Protein AF-A0A443SBH5-F1 (afdb_monomer_lite)

Structure (mmCIF, N/CA/C/O backbone):
data_AF-A0A443SBH5-F1
#
_entry.id   AF-A0A443SBH5-F1
#
loop_
_atom_site.group_PDB
_atom_site.id
_atom_site.type_symbol
_atom_site.label_atom_id
_atom_site.label_alt_id
_atom_site.label_comp_id
_atom_site.label_asym_id
_atom_site.label_entity_id
_atom_site.label_seq_id
_atom_site.pdbx_PDB_ins_code
_atom_site.Cartn_x
_atom_site.Cartn_y
_atom_site.Cartn_z
_atom_site.occupancy
_atom_site.B_iso_or_equiv
_atom_site.auth_seq_id
_atom_site.auth_comp_id
_atom_site.auth_asym_id
_atom_site.auth_atom_id
_atom_site.pdbx_PDB_model_num
ATOM 1 N N . MET A 1 1 ? -2.470 -1.735 -31.366 1.00 51.69 1 MET A N 1
ATOM 2 C CA . MET A 1 1 ? -1.585 -1.070 -30.387 1.00 51.69 1 MET A CA 1
ATOM 3 C C . MET A 1 1 ? -1.349 -2.070 -29.271 1.00 51.69 1 MET A C 1
ATOM 5 O O . MET A 1 1 ? -2.330 -2.523 -28.698 1.00 51.69 1 MET A O 1
ATOM 9 N N . LEU A 1 2 ? -0.110 -2.508 -29.048 1.00 74.00 2 LEU A N 1
ATOM 10 C CA . LEU A 1 2 ? 0.205 -3.411 -27.938 1.00 74.00 2 LEU A CA 1
ATOM 11 C C . LEU A 1 2 ? 0.306 -2.572 -26.658 1.00 74.00 2 LEU A C 1
ATOM 13 O O . LEU A 1 2 ? 1.004 -1.561 -26.648 1.00 74.00 2 LEU A O 1
ATOM 17 N N . LEU A 1 3 ? -0.420 -2.957 -25.609 1.00 82.56 3 LEU A N 1
ATOM 18 C CA . LEU A 1 3 ? -0.364 -2.318 -24.294 1.00 82.56 3 LEU A CA 1
ATOM 19 C C . LEU A 1 3 ? 0.267 -3.308 -23.317 1.00 82.56 3 LEU A C 1
ATOM 21 O O . LEU A 1 3 ? -0.343 -4.321 -22.990 1.00 82.56 3 LEU A O 1
ATOM 25 N N . VAL A 1 4 ? 1.481 -3.012 -22.856 1.00 85.81 4 VAL A N 1
ATOM 26 C CA . VAL A 1 4 ? 2.185 -3.826 -21.857 1.00 85.81 4 VAL A CA 1
ATOM 27 C C . VAL A 1 4 ? 2.069 -3.138 -20.503 1.00 85.81 4 VAL A C 1
ATOM 29 O O . VAL A 1 4 ? 2.460 -1.981 -20.344 1.00 85.81 4 VAL A O 1
ATOM 32 N N . ASN A 1 5 ? 1.517 -3.840 -19.512 1.00 86.75 5 ASN A N 1
ATOM 33 C CA . ASN A 1 5 ? 1.427 -3.314 -18.155 1.00 86.75 5 ASN A CA 1
ATOM 34 C C . ASN A 1 5 ? 2.816 -3.339 -17.503 1.00 86.75 5 ASN A C 1
ATOM 36 O O . ASN A 1 5 ? 3.430 -4.402 -17.408 1.00 86.75 5 ASN A O 1
ATOM 40 N N . ILE A 1 6 ? 3.283 -2.200 -16.988 1.00 88.00 6 ILE A N 1
ATOM 41 C CA . ILE A 1 6 ? 4.593 -2.076 -16.332 1.00 88.00 6 ILE A CA 1
ATOM 42 C C . ILE A 1 6 ? 4.799 -3.067 -15.175 1.00 88.00 6 ILE A C 1
ATOM 44 O O . ILE A 1 6 ? 5.911 -3.535 -14.961 1.00 88.00 6 ILE A O 1
ATOM 48 N N . ARG A 1 7 ? 3.724 -3.456 -14.473 1.00 83.94 7 ARG A N 1
ATOM 49 C CA . ARG A 1 7 ? 3.771 -4.444 -13.380 1.00 83.94 7 ARG A CA 1
ATOM 50 C C . ARG A 1 7 ? 4.053 -5.867 -13.860 1.00 83.94 7 ARG A C 1
ATOM 52 O O . ARG A 1 7 ? 4.497 -6.691 -13.073 1.00 83.94 7 ARG A O 1
ATOM 59 N N . SER A 1 8 ? 3.771 -6.151 -15.130 1.00 87.81 8 SER A N 1
ATOM 60 C CA . SER A 1 8 ? 4.014 -7.456 -15.754 1.00 87.81 8 SER A CA 1
ATOM 61 C C . SER A 1 8 ? 5.410 -7.571 -16.367 1.00 87.81 8 SER A C 1
ATOM 63 O O . SER A 1 8 ? 5.798 -8.660 -16.784 1.00 87.81 8 SER A O 1
ATOM 65 N N . VAL A 1 9 ? 6.167 -6.468 -16.431 1.00 90.62 9 VAL A N 1
ATOM 66 C CA . VAL A 1 9 ? 7.521 -6.460 -16.988 1.00 90.62 9 VAL A CA 1
ATOM 67 C C . VAL A 1 9 ? 8.484 -7.092 -15.988 1.00 90.62 9 VAL A C 1
ATOM 69 O O . VAL A 1 9 ? 8.621 -6.639 -14.851 1.00 90.62 9 VAL A O 1
ATOM 72 N N . ARG A 1 10 ? 9.169 -8.145 -16.431 1.00 86.94 10 ARG A N 1
ATOM 73 C CA . ARG A 1 10 ? 10.140 -8.889 -15.626 1.00 86.94 10 ARG A CA 1
ATOM 74 C C . ARG A 1 10 ? 11.530 -8.283 -15.742 1.00 86.94 10 ARG A C 1
ATOM 76 O O . ARG A 1 10 ? 12.188 -8.071 -14.723 1.00 86.94 10 ARG A O 1
ATOM 83 N N . GLU A 1 11 ? 11.953 -7.985 -16.966 1.00 88.50 11 GLU A N 1
ATOM 84 C CA . GLU A 1 11 ? 13.264 -7.407 -17.255 1.00 88.50 11 GLU A CA 1
ATOM 85 C C . GLU A 1 11 ? 13.319 -6.747 -18.637 1.00 88.50 11 GLU A C 1
ATOM 87 O O . GLU A 1 11 ? 12.481 -6.998 -19.507 1.00 88.50 11 GLU A O 1
ATOM 92 N N . VAL A 1 12 ? 14.350 -5.924 -18.838 1.00 90.69 12 VAL A N 1
ATOM 93 C CA . VAL A 1 12 ? 14.704 -5.332 -20.130 1.00 90.69 12 VAL A CA 1
ATOM 94 C C . VAL A 1 12 ? 16.095 -5.824 -20.518 1.00 90.69 12 VAL A C 1
ATOM 96 O O . VAL A 1 12 ? 17.047 -5.646 -19.760 1.00 90.69 12 VAL A O 1
ATOM 99 N N . ARG A 1 13 ? 16.222 -6.439 -21.696 1.00 88.25 13 ARG A N 1
ATOM 100 C CA . ARG A 1 13 ? 17.490 -6.953 -22.232 1.00 88.25 13 ARG A CA 1
ATOM 101 C C . ARG A 1 13 ? 17.982 -6.032 -23.344 1.00 88.25 13 ARG A C 1
ATOM 103 O O . ARG A 1 13 ? 17.224 -5.725 -24.254 1.00 88.25 13 ARG A O 1
ATOM 110 N N . THR A 1 14 ? 19.240 -5.608 -23.301 1.00 84.06 14 THR A N 1
ATOM 111 C CA . THR A 1 14 ? 19.854 -4.787 -24.359 1.00 84.06 14 THR A CA 1
ATOM 112 C C . THR A 1 14 ? 20.565 -5.654 -25.396 1.00 84.06 14 THR A C 1
ATOM 114 O O . THR A 1 14 ? 21.090 -6.718 -25.069 1.00 84.06 14 THR A O 1
ATOM 117 N N . GLY A 1 15 ? 20.603 -5.205 -26.650 1.00 69.94 15 GLY A N 1
ATOM 118 C CA . GLY A 1 15 ? 21.254 -5.917 -27.750 1.00 69.94 15 GLY A CA 1
ATOM 119 C C . GLY A 1 15 ? 20.395 -7.012 -28.394 1.00 69.94 15 GLY A C 1
ATOM 120 O O . GLY A 1 15 ? 19.190 -7.114 -28.178 1.00 69.94 15 GLY A O 1
ATOM 121 N N . LYS A 1 16 ? 21.026 -7.854 -29.220 1.00 62.50 16 LYS A N 1
ATOM 122 C CA . LYS A 1 16 ? 20.364 -8.894 -30.034 1.00 62.50 16 LYS A CA 1
ATOM 123 C C . LYS A 1 16 ? 20.216 -10.215 -29.273 1.00 62.50 16 LYS A C 1
ATOM 125 O O . LYS A 1 16 ? 20.818 -11.229 -29.631 1.00 62.50 16 LYS A O 1
ATOM 130 N N . ASN A 1 17 ? 19.443 -10.208 -28.193 1.00 57.75 17 ASN A N 1
ATOM 131 C CA . ASN A 1 17 ? 19.314 -11.391 -27.334 1.00 57.75 17 ASN A CA 1
ATOM 132 C C . ASN A 1 17 ? 18.189 -12.350 -27.747 1.00 57.75 17 ASN A C 1
ATOM 134 O O . ASN A 1 17 ? 18.181 -13.495 -27.296 1.00 57.75 17 ASN A O 1
ATOM 138 N N . THR A 1 18 ? 17.288 -11.927 -28.631 1.00 58.91 18 THR A N 1
ATOM 139 C CA . THR A 1 18 ? 16.153 -12.723 -29.120 1.00 58.91 18 THR A CA 1
ATOM 140 C C . THR A 1 18 ? 16.392 -13.268 -30.527 1.00 58.91 18 THR A C 1
ATOM 142 O O . THR A 1 18 ? 17.201 -12.743 -31.295 1.00 58.91 18 THR A O 1
ATOM 145 N N . GLU A 1 19 ? 15.710 -14.363 -30.872 1.00 55.31 19 GLU A N 1
ATOM 146 C CA . GLU A 1 19 ? 15.850 -15.031 -32.176 1.00 55.31 19 GLU A CA 1
ATOM 147 C C . GLU A 1 19 ? 15.381 -14.149 -33.345 1.00 55.31 19 GLU A C 1
ATOM 149 O O . GLU A 1 19 ? 15.969 -14.197 -34.425 1.00 55.31 19 GLU A O 1
ATOM 154 N N . VAL A 1 20 ? 14.401 -13.271 -33.107 1.00 58.50 20 VAL A N 1
ATOM 155 C CA . VAL A 1 20 ? 13.885 -12.310 -34.095 1.00 58.50 20 VAL A CA 1
ATOM 156 C C . VAL A 1 20 ? 14.936 -11.249 -34.431 1.00 58.50 20 VAL A C 1
ATOM 158 O O . VAL A 1 20 ? 15.198 -10.987 -35.603 1.00 58.50 20 VAL A O 1
ATOM 161 N N . LEU A 1 21 ? 15.635 -10.707 -33.426 1.00 55.75 21 LEU A N 1
ATOM 162 C CA . LEU A 1 21 ? 16.730 -9.745 -33.628 1.00 55.75 21 LEU A CA 1
ATOM 163 C C . LEU A 1 21 ? 18.000 -10.378 -34.228 1.00 55.75 21 LEU A C 1
ATOM 165 O O . LEU A 1 21 ? 18.911 -9.662 -34.652 1.00 55.75 21 LEU A O 1
ATOM 169 N N . LYS A 1 22 ? 18.065 -11.715 -34.276 1.00 54.59 22 LYS A N 1
ATOM 170 C CA . LYS A 1 22 ? 19.112 -12.492 -34.957 1.00 54.59 22 LYS A CA 1
ATOM 171 C C . LYS A 1 22 ? 18.740 -12.866 -36.397 1.00 54.59 22 LYS A C 1
ATOM 173 O O . LYS A 1 22 ? 19.590 -13.427 -37.094 1.00 54.59 22 LYS A O 1
ATOM 178 N N . MET A 1 23 ? 17.523 -12.558 -36.872 1.00 54.59 23 MET A N 1
ATOM 179 C CA . MET A 1 23 ? 17.152 -12.810 -38.268 1.00 54.59 23 MET A CA 1
ATOM 180 C C . MET A 1 23 ? 18.074 -12.037 -39.219 1.00 54.59 23 MET A C 1
ATOM 182 O O . MET A 1 23 ? 18.321 -10.836 -39.089 1.00 54.59 23 MET A O 1
ATOM 186 N N . LYS A 1 24 ? 18.594 -12.767 -40.207 1.00 50.44 24 LYS A N 1
ATOM 187 C CA . LYS A 1 24 ? 19.661 -12.332 -41.1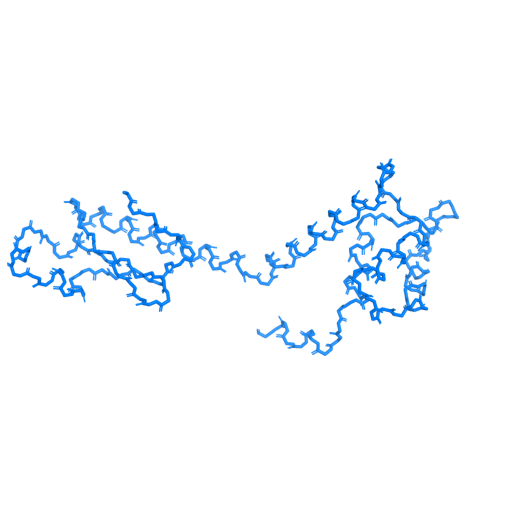18 1.00 50.44 24 LYS A CA 1
ATOM 188 C C . LYS A 1 24 ? 19.272 -11.138 -42.007 1.00 50.44 24 LYS A C 1
ATOM 190 O O . LYS A 1 24 ? 20.159 -10.453 -42.493 1.00 50.44 24 LYS A O 1
ATOM 195 N N . GLU A 1 25 ? 17.975 -10.881 -42.184 1.00 51.53 25 GLU A N 1
ATOM 196 C CA . GLU A 1 25 ? 17.424 -9.762 -42.974 1.00 51.53 25 GLU A CA 1
ATOM 197 C C . GLU A 1 25 ? 17.470 -8.412 -42.239 1.00 51.53 25 GLU A C 1
ATOM 199 O O . GLU A 1 25 ? 17.426 -7.353 -42.856 1.00 51.53 25 GLU A O 1
ATOM 204 N N . ILE A 1 26 ? 17.591 -8.455 -40.914 1.00 52.66 26 ILE A N 1
ATOM 205 C CA . ILE A 1 26 ? 17.559 -7.306 -40.003 1.00 52.66 26 ILE A CA 1
ATOM 206 C C . ILE A 1 26 ? 18.987 -7.010 -39.482 1.00 52.66 26 ILE A C 1
ATOM 208 O O . ILE A 1 26 ? 19.344 -5.882 -39.126 1.00 52.66 26 ILE A O 1
ATOM 212 N N . CYS A 1 27 ? 19.850 -8.029 -39.503 1.00 49.72 27 CYS A N 1
ATOM 213 C CA . CYS A 1 27 ? 21.234 -7.973 -39.057 1.00 49.72 27 CYS A CA 1
ATOM 214 C C . CYS A 1 27 ? 22.117 -7.197 -40.059 1.00 49.72 27 CYS A C 1
ATOM 216 O O . CYS A 1 27 ? 22.686 -7.767 -40.985 1.00 49.72 27 CYS A O 1
ATOM 218 N N . GLY A 1 28 ? 22.216 -5.878 -39.866 1.00 53.91 28 GLY A N 1
ATOM 219 C CA . GLY A 1 28 ? 23.044 -4.973 -40.677 1.00 53.91 28 GLY A CA 1
ATOM 220 C C . GLY A 1 28 ? 22.441 -3.581 -40.896 1.00 53.91 28 GLY A C 1
ATOM 221 O O . GLY A 1 28 ? 23.150 -2.682 -41.336 1.00 53.91 28 GLY A O 1
ATOM 222 N N . ALA A 1 29 ? 21.158 -3.389 -40.565 1.00 60.31 29 ALA A N 1
ATOM 223 C CA . ALA A 1 29 ? 20.445 -2.127 -40.781 1.00 60.31 29 ALA A CA 1
ATOM 224 C C . ALA A 1 29 ? 20.570 -1.116 -39.622 1.00 60.31 29 ALA A C 1
ATOM 226 O O . ALA A 1 29 ? 20.232 0.052 -39.790 1.00 60.31 29 ALA A O 1
ATOM 227 N N . TYR A 1 30 ? 21.046 -1.542 -38.450 1.00 63.78 30 TYR A N 1
ATOM 228 C CA . TYR A 1 30 ? 21.166 -0.704 -37.254 1.00 63.78 30 TYR A CA 1
ATOM 229 C C . TYR A 1 30 ? 22.297 -1.193 -36.346 1.00 63.78 30 TYR A C 1
ATOM 231 O O . TYR A 1 30 ? 22.707 -2.358 -36.389 1.00 63.78 30 TYR A O 1
ATOM 239 N N . ALA A 1 31 ? 22.802 -0.284 -35.515 1.00 66.81 31 ALA A N 1
ATOM 240 C CA . ALA A 1 31 ? 23.826 -0.588 -34.531 1.00 66.81 31 ALA A CA 1
ATOM 241 C C . ALA A 1 31 ? 23.236 -1.425 -33.380 1.00 66.81 31 ALA A C 1
ATOM 243 O O . ALA A 1 31 ? 22.098 -1.216 -32.966 1.00 66.81 31 ALA A O 1
ATOM 244 N N . GLU A 1 32 ? 23.986 -2.402 -32.860 1.00 68.38 32 GLU A N 1
ATOM 245 C CA . GLU A 1 32 ? 23.461 -3.370 -31.875 1.00 68.38 32 GLU A CA 1
ATOM 246 C C . GLU A 1 32 ? 22.978 -2.715 -30.577 1.00 68.38 32 GLU A C 1
ATOM 248 O O . GLU A 1 32 ? 22.076 -3.221 -29.917 1.00 68.38 32 GLU A O 1
ATOM 253 N N . ASN A 1 33 ? 23.547 -1.560 -30.251 1.00 78.19 33 ASN A N 1
ATOM 254 C CA . ASN A 1 33 ? 23.186 -0.716 -29.120 1.00 78.19 33 ASN A CA 1
ATOM 255 C C . ASN A 1 33 ? 21.882 0.083 -29.319 1.00 78.19 33 ASN A C 1
ATOM 257 O O . ASN A 1 33 ? 21.424 0.697 -28.362 1.00 78.19 33 ASN A O 1
ATOM 261 N N . CYS A 1 34 ? 21.266 0.061 -30.507 1.00 84.56 34 CYS A N 1
ATOM 262 C CA . CYS A 1 34 ? 19.925 0.612 -30.738 1.00 84.56 34 CYS A CA 1
ATOM 263 C C . CYS A 1 34 ? 18.800 -0.379 -30.397 1.00 84.56 34 CYS A C 1
ATOM 265 O O . CYS A 1 34 ? 17.640 0.024 -30.326 1.00 84.56 34 CYS A O 1
ATOM 267 N N . ALA A 1 35 ? 19.106 -1.669 -30.231 1.00 86.94 35 ALA A N 1
ATOM 268 C CA . ALA A 1 35 ? 18.099 -2.704 -30.015 1.00 86.94 35 ALA A CA 1
ATOM 269 C C . ALA A 1 35 ? 17.967 -3.085 -28.537 1.00 86.94 35 ALA A C 1
ATOM 271 O O . ALA A 1 35 ? 18.959 -3.191 -27.810 1.00 86.94 35 ALA A O 1
ATOM 272 N N . PHE A 1 36 ? 16.733 -3.327 -28.107 1.00 89.50 36 PHE A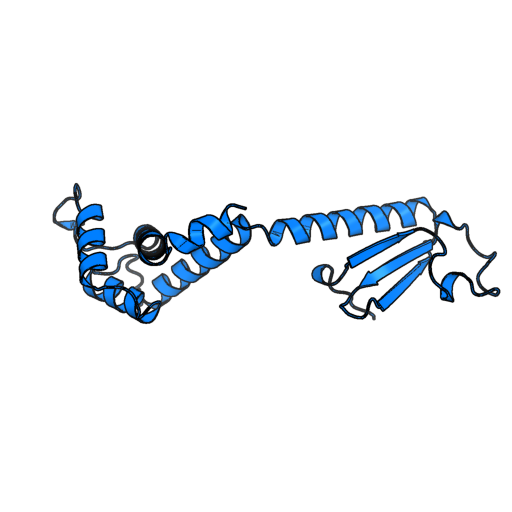 N 1
ATOM 273 C CA . PHE A 1 36 ? 16.417 -3.846 -26.782 1.00 89.50 36 PHE A CA 1
ATOM 274 C C . PHE A 1 36 ? 15.101 -4.628 -26.809 1.00 89.50 36 PHE A C 1
ATOM 276 O O . PHE A 1 36 ? 14.252 -4.419 -27.673 1.00 89.50 36 PHE A O 1
ATOM 283 N N . SER A 1 37 ? 14.927 -5.517 -25.839 1.00 90.38 37 SER A N 1
ATOM 284 C CA . SER A 1 37 ? 13.755 -6.377 -25.709 1.00 90.38 37 SER A CA 1
ATOM 285 C C . SER A 1 37 ? 13.150 -6.221 -24.321 1.00 90.38 37 SER A C 1
ATOM 287 O O . SER A 1 37 ? 13.865 -6.229 -23.316 1.00 90.38 37 SER A O 1
ATOM 289 N N . ILE A 1 38 ? 11.827 -6.120 -24.251 1.00 91.56 38 ILE A N 1
ATOM 290 C CA . ILE A 1 38 ? 11.074 -6.114 -22.996 1.00 91.56 38 ILE A CA 1
ATOM 291 C C . ILE A 1 38 ? 10.534 -7.524 -22.777 1.00 91.56 38 ILE A C 1
ATOM 293 O O . ILE A 1 38 ? 9.821 -8.045 -23.634 1.00 91.56 38 ILE A O 1
ATOM 297 N N . ILE A 1 39 ? 10.873 -8.138 -21.644 1.00 90.75 39 ILE A N 1
ATOM 298 C CA . ILE A 1 39 ? 10.357 -9.452 -21.249 1.00 90.75 39 ILE A CA 1
ATOM 299 C C . ILE A 1 39 ? 9.223 -9.251 -20.248 1.00 90.75 39 ILE A C 1
ATOM 301 O O . ILE A 1 39 ? 9.418 -8.606 -19.211 1.00 90.75 39 ILE A O 1
ATOM 305 N N . TYR A 1 40 ? 8.041 -9.784 -20.544 1.00 91.00 40 TYR A N 1
ATOM 306 C CA . TYR A 1 40 ? 6.834 -9.554 -19.751 1.00 91.00 40 TYR A CA 1
ATOM 307 C C . TYR A 1 40 ? 5.954 -10.803 -19.634 1.00 91.00 40 TYR A C 1
ATOM 309 O O . TYR A 1 40 ? 6.126 -11.781 -20.358 1.00 91.00 40 TYR A O 1
ATOM 317 N N . GLY A 1 41 ? 5.016 -10.762 -18.685 1.00 86.81 41 GLY A N 1
ATOM 318 C CA . GLY A 1 41 ? 4.072 -11.851 -18.434 1.00 86.81 41 GLY A CA 1
ATOM 319 C C . GLY A 1 41 ? 4.712 -13.068 -17.764 1.00 86.81 41 GLY A C 1
ATOM 320 O O . GLY A 1 41 ? 5.917 -13.108 -17.515 1.00 86.81 41 GLY A O 1
ATOM 321 N N . ASP A 1 42 ? 3.894 -14.060 -17.427 1.00 84.62 42 ASP A N 1
ATOM 322 C CA . ASP A 1 42 ? 4.358 -15.292 -16.772 1.00 84.62 42 ASP A CA 1
ATOM 323 C C . ASP A 1 42 ? 4.981 -16.288 -17.754 1.00 84.62 42 ASP A C 1
ATOM 325 O O . ASP A 1 42 ? 5.897 -17.018 -17.384 1.00 84.62 42 ASP A O 1
ATOM 329 N N . GLU A 1 43 ? 4.572 -16.222 -19.021 1.00 87.69 43 GLU A N 1
ATOM 330 C CA . GLU A 1 43 ? 5.085 -17.044 -20.123 1.00 87.69 43 GLU A CA 1
ATOM 331 C C . GLU A 1 43 ? 6.369 -16.475 -20.762 1.00 87.69 43 GLU A C 1
ATOM 333 O O . GLU A 1 43 ? 6.826 -16.971 -21.788 1.00 87.69 43 GLU A O 1
ATOM 338 N N . PHE A 1 44 ? 6.974 -15.440 -20.158 1.00 85.06 44 PHE A N 1
ATOM 339 C CA . PHE A 1 44 ? 8.204 -14.791 -20.638 1.00 85.06 44 PHE A CA 1
ATOM 340 C C . PHE A 1 44 ? 8.119 -14.329 -22.103 1.00 85.06 44 PHE A C 1
ATOM 342 O O . PHE A 1 44 ? 9.051 -14.510 -22.892 1.00 85.06 44 PHE A O 1
ATOM 349 N N . GLU A 1 45 ? 7.007 -13.688 -22.456 1.00 87.88 45 GLU A N 1
ATOM 350 C CA . GLU A 1 45 ? 6.818 -13.092 -23.774 1.00 87.88 45 GLU A CA 1
ATOM 351 C C . GLU A 1 45 ? 7.833 -11.968 -24.006 1.00 87.88 45 GLU A C 1
ATOM 353 O O . GLU A 1 45 ? 8.233 -11.256 -23.079 1.00 87.88 45 GLU A O 1
ATOM 358 N N . SER A 1 46 ? 8.256 -11.801 -25.260 1.00 87.69 46 SER A N 1
ATOM 359 C CA . SER A 1 46 ? 9.269 -10.818 -25.634 1.00 87.69 46 SER A CA 1
ATOM 360 C C . SER A 1 46 ? 8.729 -9.812 -26.642 1.00 87.69 46 SER A C 1
ATOM 362 O O . SER A 1 46 ? 8.182 -10.184 -27.678 1.00 87.69 46 SER A O 1
ATOM 364 N N . LEU A 1 47 ? 8.890 -8.526 -26.328 1.00 88.81 47 LEU A N 1
ATOM 365 C CA . LEU A 1 47 ? 8.649 -7.420 -27.247 1.00 88.81 47 LEU A CA 1
ATOM 366 C C . LEU A 1 47 ? 9.991 -6.823 -27.672 1.00 88.81 47 LEU A C 1
ATOM 368 O O . LEU A 1 47 ? 10.651 -6.158 -26.874 1.00 88.81 47 LEU A O 1
ATOM 372 N N . ASP A 1 48 ? 10.370 -7.058 -28.924 1.00 88.25 48 ASP A N 1
ATOM 373 C CA . ASP A 1 48 ? 11.612 -6.567 -29.519 1.00 88.25 48 ASP A CA 1
ATOM 374 C C . ASP A 1 48 ? 11.433 -5.173 -30.127 1.00 88.25 48 ASP A C 1
ATOM 376 O O . ASP A 1 48 ? 10.495 -4.926 -30.888 1.00 88.25 48 ASP A O 1
ATOM 380 N N . LEU A 1 49 ? 12.338 -4.255 -29.789 1.00 87.00 49 LEU A N 1
ATOM 381 C CA . LEU A 1 49 ? 12.281 -2.847 -30.166 1.00 87.00 49 LEU A CA 1
ATOM 382 C C . LEU A 1 49 ? 13.637 -2.382 -30.709 1.00 87.00 49 LEU A C 1
ATOM 384 O O . LEU A 1 49 ? 14.699 -2.781 -30.229 1.00 87.00 49 LEU A O 1
ATOM 388 N N . ILE A 1 50 ? 13.591 -1.509 -31.715 1.00 86.44 50 ILE A N 1
ATOM 389 C CA . ILE A 1 50 ? 14.768 -0.874 -32.316 1.00 86.44 50 ILE A CA 1
ATOM 390 C C . ILE A 1 50 ? 14.545 0.635 -32.258 1.00 86.44 50 ILE A C 1
ATOM 392 O O . ILE A 1 50 ? 13.602 1.147 -32.860 1.00 86.44 50 ILE A O 1
ATOM 396 N N . ALA A 1 51 ? 15.391 1.336 -31.508 1.00 87.19 51 ALA A N 1
ATOM 397 C CA . ALA A 1 51 ? 15.383 2.790 -31.435 1.00 87.19 51 ALA A CA 1
ATOM 398 C C . ALA A 1 51 ? 16.108 3.415 -32.635 1.00 87.19 51 ALA A C 1
ATOM 400 O O . ALA A 1 51 ? 16.917 2.765 -33.303 1.00 87.19 51 ALA A O 1
ATOM 401 N N . SER A 1 52 ? 15.864 4.703 -32.877 1.00 86.38 52 SER A N 1
ATOM 402 C CA . SER A 1 52 ? 16.520 5.434 -33.965 1.00 86.38 52 SER A CA 1
ATOM 403 C C . SER A 1 52 ? 17.999 5.676 -33.662 1.00 86.38 52 SER A C 1
ATOM 405 O O . SER A 1 52 ? 18.820 5.720 -34.579 1.00 86.38 52 SER A O 1
ATOM 407 N N . THR A 1 53 ? 18.348 5.816 -32.376 1.00 87.12 53 THR A N 1
ATOM 408 C CA . THR A 1 53 ? 19.730 5.999 -31.914 1.00 87.12 53 THR A CA 1
ATOM 409 C C . THR A 1 53 ? 20.039 5.183 -30.649 1.00 87.12 53 THR A C 1
ATOM 411 O O . THR A 1 53 ? 19.123 4.810 -29.906 1.00 87.12 53 THR A O 1
ATOM 414 N N . PRO A 1 54 ? 21.327 4.920 -30.354 1.00 86.19 54 PRO A N 1
ATOM 415 C CA . PRO A 1 54 ? 21.731 4.252 -29.117 1.00 86.19 54 PRO A CA 1
ATOM 416 C C . PRO A 1 54 ? 21.353 5.032 -27.855 1.00 86.19 54 PRO A C 1
ATOM 418 O O . PRO A 1 54 ? 21.047 4.450 -26.816 1.00 86.19 54 PRO A O 1
ATOM 421 N N . GLU A 1 55 ? 21.377 6.362 -27.923 1.00 90.88 55 GLU A N 1
ATOM 422 C CA . GLU A 1 55 ? 21.002 7.239 -26.814 1.00 90.88 55 GLU A CA 1
ATOM 423 C C . GLU A 1 55 ? 19.512 7.098 -26.496 1.00 90.88 55 GLU A C 1
ATOM 425 O O . GLU A 1 55 ? 19.142 6.998 -25.327 1.00 90.88 55 GLU A O 1
ATOM 430 N N . GLU A 1 56 ? 18.667 7.018 -27.528 1.00 92.25 56 GLU A N 1
ATOM 431 C CA . GLU A 1 56 ? 17.233 6.776 -27.375 1.00 92.25 56 GLU A CA 1
ATOM 432 C C . GLU A 1 56 ? 16.967 5.391 -26.762 1.00 92.25 56 GLU A C 1
ATOM 434 O O . GLU A 1 56 ? 16.195 5.282 -25.807 1.00 92.25 56 GLU A O 1
ATOM 439 N N . ALA A 1 57 ? 17.655 4.345 -27.236 1.00 89.81 57 ALA A N 1
ATOM 440 C CA . ALA A 1 57 ? 17.559 3.009 -26.644 1.00 89.81 57 ALA A CA 1
ATOM 441 C C . ALA A 1 57 ? 17.943 3.020 -25.154 1.00 89.81 57 ALA A C 1
ATOM 443 O O . ALA A 1 57 ? 17.214 2.489 -24.314 1.00 89.81 57 ALA A O 1
ATOM 444 N N . ASN A 1 58 ? 19.049 3.680 -24.801 1.00 90.94 58 ASN A N 1
ATOM 445 C CA . ASN A 1 58 ? 19.493 3.801 -23.412 1.00 90.94 58 ASN A CA 1
ATOM 446 C C . ASN A 1 58 ? 18.497 4.575 -22.539 1.00 90.94 58 ASN A C 1
ATOM 448 O O . ASN A 1 58 ? 18.262 4.184 -21.391 1.00 90.94 58 ASN A O 1
ATOM 452 N N . ALA A 1 59 ? 17.893 5.645 -23.064 1.00 93.94 59 ALA A N 1
ATOM 453 C CA . ALA A 1 59 ? 16.872 6.409 -22.355 1.00 93.94 59 ALA A CA 1
ATOM 454 C C . ALA A 1 59 ? 15.643 5.541 -22.038 1.00 93.94 59 ALA A C 1
ATOM 456 O O . ALA A 1 59 ? 15.186 5.525 -20.892 1.00 93.94 59 ALA A O 1
ATOM 457 N N . TRP A 1 60 ? 15.165 4.754 -23.009 1.00 94.31 60 TRP A N 1
ATOM 458 C CA . TRP A 1 60 ? 14.063 3.809 -22.805 1.00 94.31 60 TRP A CA 1
ATOM 459 C C . TRP A 1 60 ? 14.396 2.736 -21.773 1.00 94.31 60 TRP A C 1
ATOM 461 O O . TRP A 1 60 ? 13.638 2.541 -20.822 1.00 94.31 60 TRP A O 1
ATOM 471 N N . VAL A 1 61 ? 15.543 2.072 -21.915 1.00 92.56 61 VAL A N 1
ATOM 472 C CA . VAL A 1 61 ? 15.984 1.014 -20.993 1.00 92.56 61 VAL A CA 1
ATOM 473 C C . VAL A 1 61 ? 16.097 1.551 -19.566 1.00 92.56 61 VAL A C 1
ATOM 475 O O . VAL A 1 61 ? 15.620 0.921 -18.622 1.00 92.56 61 VAL A O 1
ATOM 478 N N . THR A 1 62 ? 16.684 2.736 -19.398 1.00 92.88 62 THR A N 1
ATOM 479 C CA . THR A 1 62 ? 16.833 3.382 -18.087 1.00 92.88 62 THR A CA 1
ATOM 480 C C . THR A 1 62 ? 15.476 3.746 -17.490 1.00 92.88 62 THR A C 1
ATOM 482 O O . THR A 1 62 ? 15.207 3.417 -16.334 1.00 92.88 62 THR A O 1
ATOM 485 N N . GLY A 1 63 ? 14.595 4.372 -18.276 1.00 93.81 63 GLY A N 1
ATOM 486 C CA . GLY A 1 63 ? 13.262 4.773 -17.827 1.00 93.81 63 GLY A CA 1
ATOM 487 C C . GLY A 1 63 ? 12.387 3.584 -17.426 1.00 93.81 63 GLY A C 1
ATOM 488 O O . GLY A 1 63 ? 11.770 3.602 -16.363 1.00 93.81 63 GLY A O 1
ATOM 489 N N . ILE A 1 64 ? 12.377 2.514 -18.224 1.00 92.62 64 ILE A N 1
ATOM 490 C CA . ILE A 1 64 ? 11.602 1.303 -17.921 1.00 92.62 64 ILE A CA 1
ATOM 491 C C . ILE A 1 64 ? 12.147 0.618 -16.663 1.00 92.62 64 ILE A C 1
ATOM 493 O O . ILE A 1 64 ? 11.366 0.278 -15.777 1.00 92.62 64 ILE A O 1
ATOM 497 N N . ASN A 1 65 ? 13.470 0.471 -16.525 1.00 91.31 65 ASN A N 1
ATOM 498 C CA . ASN A 1 65 ? 14.071 -0.107 -15.318 1.00 91.31 65 ASN A CA 1
ATOM 499 C C . ASN A 1 65 ? 13.766 0.715 -14.061 1.00 91.31 65 ASN A C 1
ATOM 501 O O . ASN A 1 65 ? 13.474 0.142 -13.008 1.00 91.31 65 ASN A O 1
ATOM 505 N N . TYR A 1 66 ? 13.769 2.046 -14.172 1.00 89.56 66 TYR A N 1
ATOM 506 C CA . TYR A 1 66 ? 13.344 2.923 -13.085 1.00 89.56 66 TYR A CA 1
ATOM 507 C C . TYR A 1 66 ? 11.885 2.664 -12.690 1.00 89.56 66 TYR A C 1
ATOM 509 O O . TYR A 1 66 ? 11.589 2.493 -11.508 1.00 89.56 66 TYR A O 1
ATOM 517 N N . LEU A 1 67 ? 10.977 2.560 -13.665 1.00 89.31 67 LEU A N 1
ATOM 518 C CA . LEU A 1 67 ? 9.562 2.284 -13.411 1.00 89.31 67 LEU A CA 1
ATOM 519 C C . LEU A 1 67 ? 9.321 0.886 -12.816 1.00 89.31 67 LEU A C 1
ATOM 521 O O . LEU A 1 67 ? 8.478 0.746 -11.932 1.00 89.31 67 LEU A O 1
ATOM 525 N N . ILE A 1 68 ? 10.072 -0.136 -13.242 1.00 87.62 68 ILE A N 1
ATOM 526 C CA . ILE A 1 68 ? 10.035 -1.479 -12.637 1.00 87.62 68 ILE A CA 1
ATOM 527 C C . ILE A 1 68 ? 10.470 -1.403 -11.169 1.00 87.62 68 ILE A C 1
ATOM 529 O O . ILE A 1 68 ? 9.803 -1.960 -10.295 1.00 87.62 68 ILE A O 1
ATOM 533 N N . GLY A 1 69 ? 11.572 -0.700 -10.884 1.00 82.38 69 GLY A N 1
ATOM 534 C CA . GLY A 1 69 ? 12.061 -0.483 -9.523 1.00 82.38 69 GLY A CA 1
ATOM 535 C C . GLY A 1 69 ? 11.035 0.242 -8.653 1.00 82.38 69 GLY A C 1
ATOM 536 O O . GLY A 1 69 ? 10.675 -0.250 -7.584 1.00 82.38 69 GLY A O 1
ATOM 537 N N . ALA A 1 70 ? 10.486 1.352 -9.147 1.00 78.31 70 ALA A N 1
ATOM 538 C CA . ALA A 1 70 ? 9.442 2.112 -8.467 1.00 78.31 70 ALA A CA 1
ATOM 539 C C . ALA A 1 70 ? 8.183 1.262 -8.219 1.00 78.31 70 ALA A C 1
ATOM 541 O O . ALA A 1 70 ? 7.645 1.246 -7.112 1.00 78.31 70 ALA A O 1
ATOM 542 N N . SER A 1 71 ? 7.745 0.473 -9.202 1.00 71.62 71 SER A N 1
ATOM 543 C CA . SER A 1 71 ? 6.600 -0.425 -9.035 1.00 71.62 71 SER A CA 1
ATOM 544 C C . SER A 1 71 ? 6.844 -1.486 -7.961 1.00 71.62 71 SER A C 1
ATOM 546 O O . SER A 1 71 ? 5.934 -1.784 -7.189 1.00 71.62 71 SER A O 1
ATOM 548 N N . LYS A 1 72 ? 8.054 -2.045 -7.861 1.00 66.12 72 LYS A N 1
ATOM 549 C CA . LYS A 1 72 ? 8.393 -2.991 -6.785 1.00 66.12 72 LYS A CA 1
ATOM 550 C C . LYS A 1 72 ? 8.374 -2.314 -5.412 1.00 66.12 72 LYS A C 1
ATOM 552 O O . LYS A 1 72 ? 7.910 -2.915 -4.450 1.00 66.12 72 LYS A O 1
ATOM 557 N N . THR A 1 73 ? 8.785 -1.045 -5.314 1.00 59.38 73 THR A N 1
ATOM 558 C CA . THR A 1 73 ? 8.692 -0.294 -4.047 1.00 59.38 73 THR A CA 1
ATOM 559 C C . THR A 1 73 ? 7.251 -0.006 -3.612 1.00 59.38 73 THR A C 1
ATOM 561 O O . THR A 1 73 ? 6.990 0.114 -2.419 1.00 59.38 73 THR A O 1
ATOM 564 N N . THR A 1 74 ? 6.287 0.024 -4.538 1.00 55.56 74 THR A N 1
ATOM 565 C CA . THR A 1 74 ? 4.853 0.132 -4.193 1.00 55.56 74 THR A CA 1
ATOM 566 C C . THR A 1 74 ? 4.225 -1.171 -3.680 1.00 55.56 74 THR A C 1
ATOM 568 O O . THR A 1 74 ? 3.095 -1.145 -3.207 1.00 55.56 74 THR A O 1
ATOM 571 N N . ASP A 1 75 ? 4.940 -2.301 -3.735 1.00 58.12 75 ASP A N 1
ATOM 572 C CA . ASP A 1 75 ? 4.546 -3.570 -3.091 1.00 58.12 75 ASP A CA 1
ATOM 573 C C . ASP A 1 75 ? 5.344 -3.821 -1.797 1.00 58.12 75 ASP A C 1
ATOM 575 O O . ASP A 1 75 ? 5.486 -4.939 -1.301 1.00 58.12 75 ASP A O 1
ATOM 579 N N . THR A 1 76 ? 5.906 -2.752 -1.231 1.00 61.72 76 THR A N 1
ATOM 580 C CA . THR A 1 76 ? 6.511 -2.793 0.098 1.00 61.72 76 THR A CA 1
ATOM 581 C C . THR A 1 76 ? 5.456 -3.090 1.158 1.00 61.72 76 THR A C 1
ATOM 583 O O . THR A 1 76 ? 4.275 -2.749 1.024 1.00 61.72 76 THR A O 1
ATOM 586 N N . LEU A 1 77 ? 5.898 -3.695 2.262 1.00 60.72 77 LEU A N 1
ATOM 587 C CA . LEU A 1 77 ? 5.067 -3.918 3.444 1.00 60.72 77 LEU A CA 1
ATOM 588 C C . LEU A 1 77 ? 4.361 -2.626 3.889 1.00 60.72 77 LEU A C 1
ATOM 590 O O . LEU A 1 77 ? 3.183 -2.674 4.236 1.00 60.72 77 LEU A O 1
ATOM 594 N N . GLU A 1 78 ? 5.047 -1.484 3.805 1.00 64.62 78 GLU A N 1
ATOM 595 C CA . GLU A 1 78 ? 4.489 -0.159 4.093 1.00 64.62 78 GLU A CA 1
ATOM 596 C C . GLU A 1 78 ? 3.294 0.167 3.192 1.00 64.62 78 GLU A C 1
ATOM 598 O O . GLU A 1 78 ? 2.220 0.474 3.698 1.00 64.62 78 GLU A O 1
ATOM 603 N N . SER A 1 79 ? 3.421 -0.011 1.874 1.00 63.38 79 SER A N 1
ATOM 604 C CA . SER A 1 79 ? 2.329 0.250 0.923 1.00 63.38 79 SER A CA 1
ATOM 605 C C . SER A 1 79 ? 1.108 -0.642 1.181 1.00 63.38 79 SER A C 1
ATOM 607 O O . SER A 1 79 ? -0.040 -0.187 1.134 1.00 63.38 79 SER A O 1
ATOM 609 N N . ARG A 1 80 ? 1.339 -1.915 1.532 1.00 66.31 80 ARG A N 1
ATOM 610 C CA . ARG A 1 80 ? 0.269 -2.853 1.915 1.00 66.31 80 ARG A CA 1
ATOM 611 C C . ARG A 1 80 ? -0.402 -2.456 3.230 1.00 66.31 80 ARG A C 1
ATOM 613 O O . ARG A 1 80 ? -1.622 -2.588 3.356 1.00 66.31 80 ARG A O 1
ATOM 620 N N . GLN A 1 81 ? 0.366 -1.965 4.203 1.00 71.00 81 GLN A N 1
ATOM 621 C CA . GLN A 1 81 ? -0.172 -1.431 5.454 1.00 71.00 81 GLN A CA 1
ATOM 622 C C . GLN A 1 81 ? -1.007 -0.171 5.200 1.00 71.00 81 GLN A C 1
ATOM 624 O O . GLN A 1 81 ? -2.129 -0.096 5.699 1.00 71.00 81 GLN A O 1
ATOM 629 N N . THR A 1 82 ? -0.543 0.745 4.344 1.00 76.88 82 THR A N 1
ATOM 630 C CA . THR A 1 82 ? -1.294 1.950 3.960 1.00 76.88 82 THR A CA 1
ATOM 631 C C . THR A 1 82 ? -2.619 1.604 3.279 1.00 76.88 82 THR A C 1
ATOM 633 O O . THR A 1 82 ? -3.648 2.196 3.596 1.00 76.88 82 THR A O 1
ATOM 636 N N . MET A 1 83 ? -2.636 0.608 2.384 1.00 79.62 83 MET A N 1
ATOM 637 C CA . MET A 1 83 ? -3.869 0.164 1.724 1.00 79.62 83 MET A CA 1
ATOM 638 C C . MET A 1 83 ? -4.875 -0.425 2.722 1.00 79.62 83 MET A C 1
ATOM 640 O O . MET A 1 83 ? -6.060 -0.100 2.667 1.00 79.62 83 MET A O 1
ATOM 644 N N . ARG A 1 84 ? -4.404 -1.252 3.666 1.00 83.19 84 ARG A N 1
ATOM 645 C CA . ARG A 1 84 ? -5.253 -1.813 4.728 1.00 83.19 84 ARG A CA 1
ATOM 646 C C . ARG A 1 84 ? -5.809 -0.721 5.638 1.00 83.19 84 ARG A C 1
ATOM 648 O O . ARG A 1 84 ? -6.980 -0.775 5.994 1.00 83.19 84 ARG A O 1
ATOM 655 N N . GLU A 1 85 ? -4.988 0.251 6.024 1.00 87.12 85 GLU A N 1
ATOM 656 C CA . GLU A 1 85 ? -5.438 1.390 6.827 1.00 87.12 85 GLU A CA 1
ATOM 657 C C . GLU A 1 85 ? -6.504 2.202 6.109 1.00 87.12 85 GLU A C 1
ATOM 659 O O . GLU A 1 85 ? -7.528 2.514 6.709 1.00 87.12 85 GLU A O 1
ATOM 664 N N . LYS A 1 86 ? -6.287 2.508 4.827 1.00 88.25 86 LYS A N 1
ATOM 665 C CA . LYS A 1 86 ? -7.255 3.246 4.019 1.00 88.25 86 LYS A CA 1
ATOM 666 C C . LYS A 1 86 ? -8.588 2.503 3.932 1.00 88.25 86 LYS A C 1
ATOM 668 O O . LYS A 1 86 ? -9.628 3.100 4.171 1.00 88.25 86 LYS A O 1
ATOM 673 N N . TRP A 1 87 ? -8.552 1.197 3.684 1.00 91.12 87 TRP A N 1
ATOM 674 C CA . TRP A 1 87 ? -9.763 0.380 3.659 1.00 91.12 87 TRP A CA 1
ATOM 675 C C . TRP A 1 87 ? -10.496 0.368 5.012 1.00 91.12 87 TRP A C 1
ATOM 677 O O . TRP A 1 87 ? -11.714 0.501 5.052 1.00 91.12 87 TRP A O 1
ATOM 687 N N . LEU A 1 88 ? -9.778 0.280 6.139 1.00 91.81 88 LEU A N 1
ATOM 688 C CA . LEU A 1 88 ? -10.401 0.368 7.469 1.00 91.81 88 LEU A CA 1
ATOM 689 C C . LEU A 1 88 ? -11.059 1.733 7.719 1.00 91.81 88 LEU A C 1
ATOM 691 O O . LEU A 1 88 ? -12.088 1.799 8.385 1.00 91.81 88 LEU A O 1
ATOM 695 N N . GLN A 1 89 ? -10.474 2.811 7.193 1.00 91.44 89 GLN A N 1
ATOM 696 C CA . GLN A 1 89 ? -11.065 4.147 7.257 1.00 91.44 89 GLN A CA 1
ATOM 697 C C . GLN A 1 89 ? -12.353 4.240 6.429 1.00 91.44 89 GLN A C 1
ATOM 699 O O . GLN A 1 89 ? -13.325 4.806 6.912 1.00 91.44 89 GLN A O 1
ATOM 704 N N . GLU A 1 90 ? -12.378 3.647 5.234 1.00 92.06 90 GLU A N 1
ATOM 705 C CA . GLU A 1 90 ? -13.571 3.590 4.376 1.00 92.06 90 GLU A CA 1
ATOM 706 C C . GLU A 1 90 ? -14.700 2.776 5.030 1.00 92.06 90 GLU A C 1
ATOM 708 O O . GLU A 1 90 ? -15.850 3.201 5.027 1.00 92.06 90 GLU A O 1
ATOM 713 N N . VAL A 1 91 ? -14.374 1.646 5.669 1.00 92.81 91 VAL A N 1
ATOM 714 C CA . VAL A 1 91 ? -15.353 0.842 6.422 1.00 92.81 91 VAL A CA 1
ATOM 715 C C . VAL A 1 91 ? -15.921 1.611 7.618 1.00 92.81 91 VAL A C 1
ATOM 717 O O . VAL A 1 91 ? -17.097 1.464 7.944 1.00 92.81 91 VAL A O 1
ATOM 720 N N . PHE A 1 92 ? -15.095 2.421 8.283 1.00 93.50 92 PHE A N 1
ATOM 721 C CA . PHE A 1 92 ? -15.571 3.307 9.342 1.00 93.50 92 PHE A CA 1
ATOM 722 C C . PHE A 1 92 ? -16.552 4.343 8.787 1.00 93.50 92 PHE A C 1
ATOM 724 O O . PHE A 1 92 ? -17.615 4.525 9.367 1.00 93.50 92 PHE A O 1
ATOM 731 N N . ASP A 1 93 ? -16.220 4.982 7.663 1.00 92.06 93 ASP A N 1
ATOM 732 C CA . ASP A 1 93 ? -17.088 5.980 7.024 1.00 92.06 93 ASP A CA 1
ATOM 733 C C . ASP A 1 93 ? -18.434 5.390 6.584 1.00 92.06 93 ASP A C 1
ATOM 735 O O . ASP A 1 93 ? -19.459 6.052 6.683 1.00 92.06 93 ASP A O 1
ATOM 739 N N . GLU A 1 94 ? -18.456 4.131 6.142 1.00 91.44 94 GLU A N 1
ATOM 740 C CA . GLU A 1 94 ? -19.702 3.431 5.812 1.00 91.44 94 GLU A CA 1
ATOM 741 C C . GLU A 1 94 ? -20.564 3.140 7.055 1.00 91.44 94 GLU A C 1
ATOM 743 O O . GLU A 1 94 ? -21.792 3.133 6.974 1.00 91.44 94 GLU A O 1
ATOM 748 N N . ALA A 1 95 ? -19.934 2.888 8.205 1.00 90.25 95 ALA A N 1
ATOM 749 C CA . ALA A 1 95 ? -20.637 2.649 9.464 1.00 90.25 95 ALA A CA 1
ATOM 750 C C . ALA A 1 95 ? -21.121 3.948 10.128 1.00 90.25 95 ALA A C 1
ATOM 752 O O . ALA A 1 95 ? -22.177 3.954 10.757 1.00 90.25 95 ALA A O 1
ATOM 753 N N . ASP A 1 96 ? -20.382 5.043 9.961 1.00 91.62 96 ASP A N 1
ATOM 754 C CA . ASP A 1 96 ? -20.747 6.386 10.411 1.00 91.62 96 ASP A CA 1
ATOM 755 C C . ASP A 1 96 ? -21.726 7.049 9.426 1.00 91.62 96 ASP A C 1
ATOM 757 O O . ASP A 1 96 ? -21.442 8.076 8.812 1.00 91.62 96 ASP A O 1
ATOM 761 N N . ALA A 1 97 ? -22.906 6.443 9.262 1.00 82.88 97 ALA A N 1
ATOM 762 C CA . ALA A 1 97 ? -23.923 6.894 8.307 1.00 82.88 97 ALA A CA 1
ATOM 763 C C . ALA A 1 97 ? -24.399 8.341 8.553 1.00 82.88 97 ALA A C 1
ATOM 765 O O . ALA A 1 97 ? -24.835 9.019 7.622 1.00 82.88 97 ALA A O 1
ATOM 766 N N . ASP A 1 98 ? -24.291 8.816 9.797 1.00 84.50 98 ASP A N 1
ATOM 767 C CA . ASP A 1 98 ? -24.647 10.178 10.198 1.00 84.50 98 ASP A CA 1
ATOM 768 C C . ASP A 1 98 ? -23.488 11.184 10.027 1.00 84.50 98 ASP A C 1
ATOM 770 O O . ASP A 1 98 ? -23.656 12.367 10.335 1.00 84.50 98 ASP A O 1
ATOM 774 N N . CYS A 1 99 ? -22.315 10.738 9.554 1.00 83.06 99 CYS A N 1
ATOM 775 C CA . CYS A 1 99 ? -21.099 11.538 9.376 1.00 83.06 99 CYS A CA 1
ATOM 776 C C . CYS A 1 99 ? -20.683 12.315 10.641 1.00 83.06 99 CYS A C 1
ATOM 778 O O . CYS A 1 99 ? -20.206 13.454 10.563 1.00 83.06 99 CYS A O 1
ATOM 780 N N . LYS A 1 100 ? -20.874 11.720 11.822 1.00 84.31 100 LYS A N 1
ATOM 781 C CA . LYS A 1 100 ? -20.516 12.317 13.120 1.00 84.31 100 LYS A CA 1
ATOM 782 C C . LYS A 1 100 ? -19.004 12.304 13.359 1.00 84.31 100 LYS A C 1
ATOM 784 O O . LYS A 1 100 ? -18.505 13.022 14.223 1.00 84.31 100 LYS A O 1
ATOM 789 N N . GLY A 1 101 ? -18.275 11.470 12.623 1.00 87.06 101 GLY A N 1
ATOM 790 C CA . GLY A 1 101 ? -16.858 11.165 12.798 1.00 87.06 101 GLY A CA 1
ATOM 791 C C . GLY A 1 101 ? -16.567 10.259 13.998 1.00 87.06 101 GLY A C 1
ATOM 792 O O . GLY A 1 101 ? -15.397 10.072 14.351 1.00 87.06 101 GLY A O 1
ATOM 793 N N . LEU A 1 102 ? -17.609 9.731 14.645 1.00 90.50 102 LEU A N 1
ATOM 794 C CA . LEU A 1 102 ? -17.560 9.040 15.930 1.00 90.50 102 LEU A CA 1
ATOM 795 C C . LEU A 1 102 ? -18.559 7.882 15.928 1.00 90.50 102 LEU A C 1
ATOM 797 O O . LEU A 1 102 ? -19.718 8.083 15.586 1.00 90.50 102 LEU 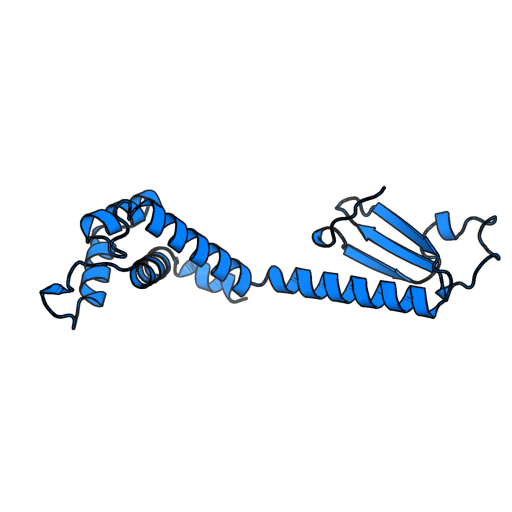A O 1
ATOM 801 N N . LEU A 1 103 ? -18.107 6.715 16.377 1.00 90.38 103 LEU A N 1
ATOM 802 C CA . LEU A 1 103 ? -18.955 5.567 16.688 1.00 90.38 103 LEU A CA 1
ATOM 803 C C . LEU A 1 103 ? -19.022 5.384 18.200 1.00 90.38 103 LEU A C 1
ATOM 805 O O . LEU A 1 103 ? -18.028 5.621 18.895 1.00 90.38 103 LEU A O 1
ATOM 809 N N . ASP A 1 104 ? -20.163 4.938 18.712 1.00 89.56 104 ASP A N 1
ATOM 810 C CA . ASP A 1 104 ? -20.245 4.492 20.099 1.00 89.56 104 ASP A CA 1
ATOM 811 C C . ASP A 1 104 ? -19.578 3.113 20.305 1.00 89.56 104 ASP A C 1
ATOM 813 O O . ASP A 1 104 ? -19.182 2.420 19.360 1.00 89.56 104 ASP A O 1
ATOM 817 N N . GLU A 1 105 ? -19.413 2.703 21.566 1.00 88.94 105 GLU A N 1
ATOM 818 C CA . GLU A 1 105 ? -18.797 1.418 21.918 1.00 88.94 105 GLU A CA 1
ATOM 819 C C . GLU A 1 105 ? -19.516 0.223 21.265 1.00 88.94 105 GLU A C 1
ATOM 821 O O . GLU A 1 105 ? -18.865 -0.710 20.785 1.00 88.94 105 GLU A O 1
ATOM 826 N N . CYS A 1 106 ? -20.850 0.230 21.241 1.00 88.88 106 CYS A N 1
ATOM 827 C CA . CYS A 1 106 ? -21.638 -0.867 20.689 1.00 88.88 106 CYS A CA 1
ATOM 828 C C . CYS A 1 106 ? -21.469 -0.952 19.168 1.00 88.88 106 CYS A C 1
ATOM 830 O O . CYS A 1 106 ? -21.240 -2.044 18.640 1.00 88.88 106 CYS A O 1
ATOM 832 N N . GLU A 1 107 ? -21.533 0.187 18.480 1.00 91.25 107 GLU A N 1
ATOM 833 C CA . GLU A 1 107 ? -21.334 0.314 17.036 1.00 91.25 107 GLU A CA 1
ATOM 834 C C . GLU A 1 107 ? -19.930 -0.134 16.626 1.00 91.25 107 GLU A C 1
ATOM 836 O O . GLU A 1 107 ? -19.770 -0.961 15.722 1.00 91.25 107 GLU A O 1
ATOM 841 N N . ALA A 1 108 ? -18.903 0.330 17.342 1.00 91.31 108 ALA A N 1
ATOM 842 C CA . ALA A 1 108 ? -17.527 -0.055 17.071 1.00 91.31 108 ALA A CA 1
ATOM 843 C C . ALA A 1 108 ? -17.308 -1.558 17.284 1.00 91.31 108 ALA A C 1
ATOM 845 O O . ALA A 1 108 ? -16.716 -2.219 16.430 1.00 91.31 108 ALA A O 1
ATOM 846 N N . ILE A 1 109 ? -17.811 -2.141 18.378 1.00 90.81 109 ILE A N 1
ATOM 847 C CA . ILE A 1 109 ? -17.700 -3.588 18.623 1.00 90.81 109 ILE A CA 1
ATOM 848 C C . ILE A 1 109 ? -18.421 -4.384 17.529 1.00 90.81 109 ILE A C 1
ATOM 850 O O . ILE A 1 109 ? -17.876 -5.381 17.042 1.00 90.81 109 ILE A O 1
ATOM 854 N N . ALA A 1 110 ? -19.620 -3.957 17.122 1.00 91.75 110 ALA A N 1
ATOM 855 C CA . ALA A 1 110 ? -20.378 -4.609 16.059 1.00 91.75 110 ALA A CA 1
ATOM 856 C C . ALA A 1 110 ? -19.614 -4.580 14.725 1.00 91.75 110 ALA A C 1
ATOM 858 O O . ALA A 1 110 ? -19.483 -5.617 14.068 1.00 91.75 110 ALA A O 1
ATOM 859 N N . LEU A 1 111 ? -19.034 -3.431 14.365 1.00 93.06 111 LEU A N 1
ATOM 860 C CA . LEU A 1 111 ? -18.221 -3.276 13.160 1.00 93.06 111 LEU A CA 1
ATOM 861 C C . LEU A 1 111 ? -16.966 -4.158 13.204 1.00 93.06 111 LEU A C 1
ATOM 863 O O . LEU A 1 111 ? -16.674 -4.878 12.249 1.00 93.06 111 LEU A O 1
ATOM 867 N N . MET A 1 112 ? -16.264 -4.189 14.338 1.00 91.19 112 MET A N 1
ATOM 868 C CA . MET A 1 112 ? -15.071 -5.023 14.537 1.00 91.19 112 MET A CA 1
ATOM 869 C C . MET A 1 112 ? -15.399 -6.514 14.399 1.00 91.19 112 MET A C 1
ATOM 871 O O . MET A 1 112 ? -14.670 -7.250 13.735 1.00 91.1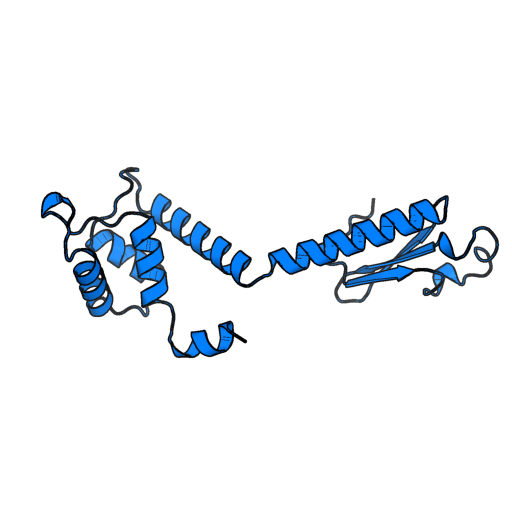9 112 MET A O 1
ATOM 875 N N . LYS A 1 113 ? -16.526 -6.967 14.966 1.00 90.75 113 LYS A N 1
ATOM 876 C CA . LYS A 1 113 ? -16.996 -8.357 14.837 1.00 90.75 113 LYS A CA 1
ATOM 877 C C . LYS A 1 113 ? -17.441 -8.698 13.419 1.00 90.75 113 LYS A C 1
ATOM 879 O O . LYS A 1 113 ? -17.205 -9.823 12.981 1.00 90.75 113 LYS A O 1
ATOM 884 N N . LYS A 1 114 ? -18.039 -7.746 12.697 1.00 91.25 114 LYS A N 1
ATOM 885 C CA . LYS A 1 114 ? -18.376 -7.898 11.274 1.00 91.25 114 LYS A CA 1
ATOM 886 C C . LYS A 1 114 ? -17.114 -8.100 10.432 1.00 91.25 114 LYS A C 1
ATOM 888 O O . LYS A 1 114 ? -17.103 -8.965 9.563 1.00 91.25 114 LYS A O 1
ATOM 893 N N . LEU A 1 115 ? -16.050 -7.344 10.713 1.00 89.81 115 LEU A N 1
ATOM 894 C CA . LEU A 1 115 ? -14.771 -7.457 10.007 1.00 89.81 115 LEU A CA 1
ATOM 895 C C . LEU A 1 115 ? -13.978 -8.712 10.387 1.00 89.81 115 LEU A C 1
ATOM 897 O O . LEU A 1 115 ? -13.329 -9.321 9.538 1.00 89.81 115 LEU A O 1
ATOM 901 N N . ASN A 1 116 ? -14.009 -9.096 11.661 1.00 87.25 116 ASN A N 1
ATOM 902 C CA . ASN A 1 116 ? -13.317 -10.269 12.170 1.00 87.25 116 ASN A CA 1
ATOM 903 C C . ASN A 1 116 ? -14.137 -10.939 13.282 1.00 87.25 116 ASN A C 1
ATOM 905 O O . ASN A 1 116 ? -14.053 -10.598 14.465 1.00 87.25 116 ASN A O 1
ATOM 909 N N . ASN A 1 117 ? -14.905 -11.964 12.905 1.00 87.12 117 ASN A N 1
ATOM 910 C CA . ASN A 1 117 ? -15.780 -12.661 13.845 1.00 87.12 117 ASN A CA 1
ATOM 911 C C . ASN A 1 117 ? -15.011 -13.488 14.899 1.00 87.12 117 ASN A C 1
ATOM 913 O O . ASN A 1 117 ? -15.600 -13.915 15.890 1.00 87.12 117 ASN A O 1
ATOM 917 N N . GLN A 1 118 ? -13.698 -13.691 14.745 1.00 85.12 118 GLN A N 1
ATOM 918 C CA . GLN A 1 118 ? -12.880 -14.393 15.742 1.00 85.12 118 GLN A CA 1
ATOM 919 C C . GLN A 1 118 ? -12.513 -13.511 16.945 1.00 85.12 118 GLN A C 1
ATOM 921 O O . GLN A 1 118 ? -12.045 -14.031 17.955 1.00 85.12 118 GLN A O 1
ATOM 926 N N . LEU A 1 119 ? -12.745 -12.194 16.873 1.00 85.69 119 LEU A N 1
ATOM 927 C CA . LEU A 1 119 ? -12.436 -11.284 17.975 1.00 85.69 119 LEU A CA 1
ATOM 928 C C . LEU A 1 119 ? -13.292 -11.579 19.217 1.00 85.69 119 LEU A C 1
ATOM 930 O O . LEU A 1 119 ? -14.513 -11.779 19.133 1.00 85.69 119 LEU A O 1
ATOM 934 N N . CYS A 1 120 ? -12.645 -11.566 20.386 1.00 85.94 120 CYS A N 1
ATOM 935 C CA . CYS A 1 120 ? -13.303 -11.698 21.680 1.00 85.94 120 CYS A CA 1
ATOM 936 C C . CYS A 1 120 ? -13.861 -10.341 22.132 1.00 85.94 120 CYS A C 1
ATOM 938 O O . CYS A 1 120 ? -13.117 -9.375 22.302 1.00 85.94 120 CYS A O 1
ATOM 940 N N . ILE A 1 121 ? -15.174 -10.273 22.372 1.00 87.50 121 ILE A N 1
ATOM 941 C CA . ILE A 1 121 ? -15.861 -9.034 22.782 1.00 87.50 121 ILE A CA 1
ATOM 942 C C . ILE A 1 121 ? -15.303 -8.498 24.107 1.00 87.50 121 ILE A C 1
ATOM 944 O O . ILE A 1 121 ? -15.161 -7.290 24.265 1.00 87.50 121 ILE A O 1
ATOM 948 N N . GLN A 1 122 ? -14.945 -9.379 25.046 1.00 87.38 122 GLN A N 1
ATOM 949 C CA . GLN A 1 122 ? -14.366 -8.964 26.328 1.00 87.38 122 GLN A CA 1
ATOM 950 C C . GLN A 1 122 ? -13.020 -8.252 26.141 1.00 87.38 122 GLN A C 1
ATOM 952 O O . GLN A 1 122 ? -12.792 -7.218 26.762 1.00 87.38 122 GLN A O 1
ATOM 957 N N . GLN A 1 123 ? -12.168 -8.753 25.240 1.00 86.00 123 GLN A N 1
ATOM 958 C CA . GLN A 1 123 ? -10.886 -8.117 24.918 1.00 86.00 123 GLN A CA 1
ATOM 959 C C . GLN A 1 123 ? -11.087 -6.760 24.235 1.00 86.00 123 GLN A C 1
ATOM 961 O O . GLN A 1 123 ? -10.379 -5.810 24.552 1.00 86.00 123 GLN A O 1
ATOM 966 N N . LEU A 1 124 ? -12.079 -6.647 23.344 1.00 87.25 124 LEU A N 1
ATOM 967 C CA . LEU A 1 124 ? -12.436 -5.378 22.700 1.00 87.25 124 LEU A CA 1
ATOM 968 C C . LEU A 1 124 ? -12.890 -4.330 23.721 1.00 87.25 124 LEU A C 1
ATOM 970 O O . LEU A 1 124 ? -12.370 -3.220 23.715 1.00 87.25 124 LEU A O 1
ATOM 974 N N . LYS A 1 125 ? -13.801 -4.693 24.632 1.00 88.06 125 LYS A N 1
ATOM 975 C CA . LYS A 1 125 ? -14.270 -3.795 25.701 1.00 88.06 125 LYS A CA 1
ATOM 976 C C . LYS A 1 125 ? -13.135 -3.359 26.622 1.00 88.06 125 LYS A C 1
ATOM 978 O O . LYS A 1 125 ? -13.021 -2.180 26.933 1.00 88.06 125 LYS A O 1
ATOM 983 N N . GLN A 1 126 ? -12.271 -4.295 27.019 1.00 87.69 126 GLN A N 1
ATOM 984 C CA . GLN A 1 126 ? -11.103 -3.983 27.840 1.00 87.69 126 GLN A CA 1
ATOM 985 C C . GLN A 1 126 ? -10.175 -2.991 27.131 1.00 87.69 126 GLN A C 1
ATOM 987 O O . GLN A 1 126 ? -9.761 -2.008 27.735 1.00 87.69 126 GLN A O 1
ATOM 992 N N . LYS A 1 127 ? -9.904 -3.204 25.840 1.00 86.75 127 LYS A N 1
ATOM 993 C CA . LYS A 1 127 ? -9.081 -2.300 25.033 1.00 86.75 127 LYS A CA 1
ATOM 994 C C . LYS A 1 127 ? -9.699 -0.912 24.896 1.00 86.75 127 LYS A C 1
ATOM 996 O O . LYS A 1 127 ? -9.004 0.077 25.080 1.00 86.75 127 LYS A O 1
ATOM 1001 N N . ILE A 1 128 ? -10.998 -0.821 24.628 1.00 87.56 128 ILE A N 1
ATOM 1002 C CA . ILE A 1 128 ? -11.703 0.468 24.568 1.00 87.56 128 ILE A CA 1
ATOM 1003 C C . ILE A 1 128 ? -11.590 1.197 25.916 1.00 87.56 128 ILE A C 1
ATOM 1005 O O . ILE A 1 128 ? -11.247 2.375 25.947 1.00 87.56 128 ILE A O 1
ATOM 1009 N N . MET A 1 129 ? -11.751 0.478 27.030 1.00 86.00 129 MET A N 1
ATOM 1010 C CA . MET A 1 129 ? -11.586 1.030 28.376 1.00 86.00 129 MET A CA 1
ATOM 1011 C C . MET A 1 129 ? -10.148 1.503 28.664 1.00 86.00 129 MET A C 1
ATOM 1013 O O . MET A 1 129 ? -9.971 2.533 29.310 1.00 86.00 129 MET A O 1
ATOM 1017 N N . GLU A 1 130 ? -9.125 0.786 28.181 1.00 86.25 130 GLU A N 1
ATOM 1018 C CA . GLU A 1 130 ? -7.717 1.220 28.248 1.00 86.25 130 GLU A CA 1
ATOM 1019 C C . GLU A 1 130 ? -7.511 2.550 27.505 1.00 86.25 130 GLU A C 1
ATOM 1021 O O . GLU A 1 130 ? -6.850 3.446 28.023 1.00 86.25 130 GLU A O 1
ATOM 1026 N N . PHE A 1 131 ? -8.115 2.707 26.324 1.00 79.81 131 PHE A N 1
ATOM 1027 C CA . PHE A 1 131 ? -8.029 3.936 25.526 1.00 79.81 131 PHE A CA 1
ATOM 1028 C C . PHE A 1 131 ? -8.840 5.110 26.091 1.00 79.81 131 PHE A C 1
ATOM 1030 O O . PHE A 1 131 ? -8.505 6.268 25.839 1.00 79.81 131 PHE A O 1
ATOM 1037 N N . ASP A 1 132 ? -9.898 4.828 26.844 1.00 83.38 132 ASP A N 1
ATOM 1038 C CA . ASP A 1 132 ? -10.691 5.838 27.546 1.00 83.38 132 ASP A CA 1
ATOM 1039 C C . ASP A 1 132 ? -10.078 6.250 28.895 1.00 83.38 132 ASP A C 1
ATOM 1041 O O . ASP A 1 132 ? -10.539 7.209 29.526 1.00 83.38 132 ASP A O 1
ATOM 1045 N N . HIS A 1 133 ? -9.019 5.567 29.346 1.00 76.50 133 HIS A N 1
ATOM 1046 C CA . HIS A 1 133 ? -8.310 5.917 30.570 1.00 76.50 133 HIS A CA 1
ATOM 1047 C C . HIS A 1 133 ? -7.608 7.276 30.411 1.00 76.50 133 HIS A C 1
ATOM 1049 O O . HIS A 1 133 ? -6.564 7.388 29.774 1.00 76.50 133 HIS A O 1
ATOM 1055 N N . GLY A 1 134 ? -8.198 8.320 30.999 1.00 70.31 134 GLY A N 1
ATOM 1056 C CA . GLY A 1 134 ? -7.694 9.697 30.935 1.00 70.31 134 GLY A CA 1
ATOM 1057 C C . GLY A 1 134 ? -8.516 10.648 30.062 1.00 70.31 134 GLY A C 1
ATOM 1058 O O . GLY A 1 134 ? -8.150 11.815 29.966 1.00 70.31 134 GLY A O 1
ATOM 1059 N N . LYS A 1 135 ? -9.625 10.189 29.462 1.00 78.88 135 LYS A N 1
ATOM 1060 C CA . LYS A 1 135 ? -10.613 11.073 28.825 1.00 78.88 135 LYS A CA 1
ATOM 1061 C C . LYS A 1 135 ? -11.648 11.584 29.830 1.00 78.88 135 LYS A C 1
ATOM 1063 O O . LYS A 1 135 ? -12.036 10.855 30.755 1.00 78.88 135 LYS A O 1
ATOM 1068 N N . ASP A 1 136 ? -12.125 12.803 29.584 1.00 77.12 136 ASP A N 1
ATOM 1069 C CA . ASP A 1 136 ? -13.280 13.395 30.262 1.00 77.12 136 ASP A CA 1
ATOM 1070 C C . ASP A 1 136 ? -14.537 12.539 30.045 1.00 77.12 136 ASP A C 1
ATOM 1072 O O . ASP A 1 136 ? -14.655 11.840 29.036 1.00 77.12 136 ASP A O 1
ATOM 1076 N N . GLU A 1 137 ? -15.482 12.579 30.989 1.00 71.62 137 GLU A N 1
ATOM 1077 C CA . GLU A 1 137 ? -16.688 11.733 30.961 1.00 71.62 137 GLU A CA 1
ATOM 1078 C C . GLU A 1 137 ? -17.505 11.879 29.668 1.00 71.62 137 GLU A C 1
ATOM 1080 O O . GLU A 1 137 ? -18.083 10.899 29.205 1.00 71.62 137 GLU A O 1
ATOM 1085 N N . GLU A 1 138 ? -17.495 13.059 29.042 1.00 72.94 138 GLU A N 1
ATOM 1086 C CA . GLU A 1 138 ? -18.205 13.329 27.784 1.00 72.94 138 GLU A CA 1
ATOM 1087 C C . GLU A 1 138 ? -17.574 12.653 26.556 1.00 72.94 138 GLU A C 1
ATOM 1089 O O . GLU A 1 138 ? -18.260 12.442 25.554 1.00 72.94 138 GLU A O 1
ATOM 1094 N N . GLU A 1 139 ? -16.285 12.308 26.613 1.00 71.19 139 GLU A N 1
ATOM 1095 C CA . GLU A 1 139 ? -15.520 11.734 25.496 1.00 71.19 139 GLU A CA 1
ATOM 1096 C C . GLU A 1 139 ? -15.298 10.217 25.630 1.00 71.19 139 GLU A C 1
ATOM 1098 O O . GLU A 1 139 ? -14.747 9.574 24.727 1.00 71.19 139 GLU A O 1
ATOM 1103 N N . ARG A 1 140 ? -15.742 9.625 26.745 1.00 76.88 140 ARG A N 1
ATOM 1104 C CA . ARG A 1 140 ? -15.703 8.176 26.975 1.00 76.88 140 ARG A CA 1
ATOM 1105 C C . ARG A 1 140 ? -16.714 7.447 26.098 1.00 76.88 140 ARG A C 1
ATOM 1107 O O . ARG A 1 140 ? -17.805 7.945 25.835 1.00 76.88 140 ARG A O 1
ATOM 1114 N N . GLY A 1 141 ? -16.345 6.258 25.633 1.00 77.44 141 GLY A N 1
ATOM 1115 C CA . GLY A 1 141 ? -17.179 5.428 24.765 1.00 77.44 141 GLY A CA 1
ATOM 1116 C C . GLY A 1 141 ? -17.321 5.948 23.332 1.00 77.44 141 GLY A C 1
ATOM 1117 O O . GLY A 1 141 ? -17.974 5.289 22.528 1.00 77.44 141 GLY A O 1
ATOM 1118 N N . LYS A 1 142 ? -16.704 7.090 22.992 1.00 86.06 142 LYS A N 1
ATOM 1119 C CA . LYS A 1 142 ? -16.667 7.639 21.632 1.00 86.06 142 LYS A CA 1
ATOM 1120 C C . LYS A 1 142 ? -15.386 7.221 20.918 1.00 86.06 142 LYS A C 1
ATOM 1122 O O . LYS A 1 142 ? -14.267 7.552 21.327 1.00 86.06 142 LYS A O 1
ATOM 1127 N N . ILE A 1 143 ? -15.554 6.519 19.805 1.00 90.00 143 ILE A N 1
ATOM 1128 C CA . ILE A 1 143 ? -14.471 5.953 19.011 1.00 90.00 143 ILE A CA 1
ATOM 1129 C C . ILE A 1 143 ? -14.402 6.685 17.679 1.00 90.00 143 ILE A C 1
ATOM 1131 O O . ILE A 1 143 ? -15.244 6.519 16.803 1.00 90.00 143 ILE A O 1
ATOM 1135 N N . ASN A 1 144 ? -13.363 7.502 17.520 1.00 90.56 144 ASN A N 1
ATOM 1136 C CA . ASN A 1 144 ? -13.076 8.146 16.245 1.00 90.56 144 ASN A CA 1
ATOM 1137 C C . ASN A 1 144 ? -12.372 7.186 15.273 1.00 90.56 144 ASN A C 1
ATOM 1139 O O . ASN A 1 144 ? -11.797 6.165 15.661 1.00 90.56 144 ASN A O 1
ATOM 1143 N N . LYS A 1 145 ? -12.347 7.571 13.997 1.00 90.81 145 LYS A N 1
ATOM 1144 C CA . LYS A 1 145 ? -11.727 6.809 12.905 1.00 90.81 145 LYS A CA 1
ATOM 1145 C C . LYS A 1 145 ? -10.289 6.354 13.192 1.00 90.81 145 LYS A C 1
ATOM 1147 O O . LYS A 1 145 ? -9.934 5.209 12.922 1.00 90.81 145 LYS A O 1
ATOM 1152 N N . LYS A 1 146 ? -9.446 7.232 13.752 1.00 88.25 146 LYS A N 1
ATOM 1153 C CA . LYS A 1 146 ? -8.043 6.893 14.063 1.00 88.25 14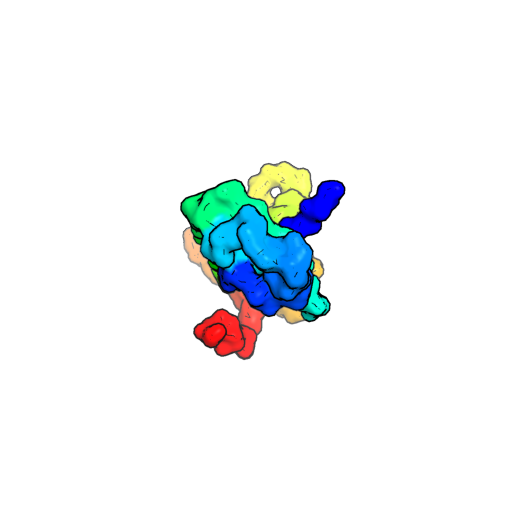6 LYS A CA 1
ATOM 1154 C C . LYS A 1 146 ? -7.965 5.817 15.143 1.00 88.25 146 LYS A C 1
ATOM 1156 O O . LYS A 1 146 ? -7.191 4.869 15.013 1.00 88.25 146 LYS A O 1
ATOM 1161 N N . LEU A 1 147 ? -8.787 5.955 16.180 1.00 88.44 147 LEU A N 1
ATOM 1162 C CA . LEU A 1 147 ? -8.860 5.002 17.276 1.00 88.44 147 LEU A CA 1
ATOM 1163 C C . LEU A 1 147 ? -9.370 3.638 16.796 1.00 88.44 147 LEU A C 1
ATOM 1165 O O . LEU A 1 147 ? -8.773 2.622 17.138 1.00 88.44 147 LEU A O 1
ATOM 1169 N N . PHE A 1 148 ? -10.396 3.609 15.943 1.00 91.62 148 PHE A N 1
ATOM 1170 C CA . PHE A 1 148 ? -10.907 2.376 15.338 1.00 91.62 148 PHE A CA 1
ATOM 1171 C C . PHE A 1 148 ? -9.818 1.596 14.584 1.00 91.62 148 PHE A C 1
ATOM 1173 O O . PHE A 1 148 ? -9.634 0.401 14.818 1.00 91.62 148 PHE A O 1
ATOM 1180 N N . VAL A 1 149 ? -9.041 2.273 13.730 1.00 90.25 149 VAL A N 1
ATOM 1181 C CA . VAL A 1 149 ? -7.931 1.639 12.997 1.00 90.25 149 VAL A CA 1
ATOM 1182 C C . VAL A 1 149 ? -6.884 1.067 13.961 1.00 90.25 149 VAL A C 1
ATOM 1184 O O . VAL A 1 149 ? -6.399 -0.044 13.739 1.00 90.25 149 VAL A O 1
ATOM 1187 N N . SER A 1 150 ? -6.548 1.788 15.038 1.00 88.19 150 SER A N 1
ATOM 1188 C CA . SER A 1 150 ? -5.594 1.314 16.054 1.00 88.19 150 SER A CA 1
ATOM 1189 C C . SER A 1 150 ? -6.116 0.087 16.800 1.00 88.19 150 SER A C 1
ATOM 1191 O O . SER A 1 150 ? -5.422 -0.927 16.880 1.00 88.19 150 SER A O 1
ATOM 1193 N N . LEU A 1 151 ? -7.367 0.142 17.269 1.00 88.19 151 LEU A N 1
ATOM 1194 C CA . LEU A 1 151 ? -8.035 -0.973 17.935 1.00 88.19 151 LEU A CA 1
ATOM 1195 C C . LEU A 1 151 ? -8.046 -2.213 17.038 1.00 88.19 151 LEU A C 1
ATOM 1197 O O . LEU A 1 151 ? -7.726 -3.309 17.500 1.00 88.19 151 LEU A O 1
ATOM 1201 N N . PHE A 1 152 ? -8.391 -2.064 15.753 1.00 88.56 152 PHE A N 1
ATOM 1202 C CA . PHE A 1 152 ? -8.464 -3.201 14.832 1.00 88.56 152 PHE A CA 1
ATOM 1203 C C . PHE A 1 152 ? -7.089 -3.818 14.601 1.00 88.56 152 PHE A C 1
ATOM 1205 O O . PHE A 1 152 ? -6.964 -5.043 14.596 1.00 88.56 152 PHE A O 1
ATOM 1212 N N . LYS A 1 153 ? -6.051 -2.986 14.456 1.00 86.25 153 LYS A N 1
ATOM 1213 C CA . LYS A 1 153 ? -4.671 -3.458 14.338 1.00 86.25 153 LYS A CA 1
ATOM 1214 C C . LYS A 1 153 ? -4.267 -4.262 15.563 1.00 86.25 153 LYS A C 1
ATOM 1216 O O . LYS A 1 153 ? -3.970 -5.433 15.395 1.00 86.25 153 LYS A O 1
ATOM 1221 N N . GLU A 1 154 ? -4.330 -3.688 16.762 1.00 82.44 154 GLU A N 1
ATOM 1222 C CA . GLU A 1 154 ? -3.876 -4.354 17.992 1.00 82.44 154 GLU A CA 1
ATOM 1223 C C . GLU A 1 154 ? -4.619 -5.661 18.281 1.00 82.44 154 GLU A C 1
ATOM 1225 O O . GLU A 1 154 ? -4.018 -6.633 18.734 1.00 82.44 154 GLU A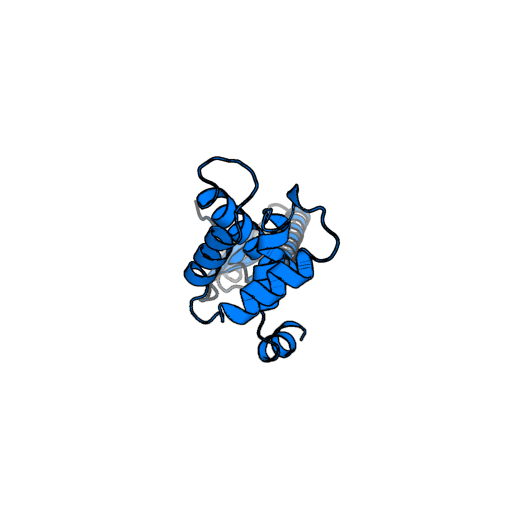 O 1
ATOM 1230 N N . THR A 1 155 ? -5.924 -5.698 18.010 1.00 81.88 155 THR A N 1
ATOM 1231 C CA . THR A 1 155 ? -6.758 -6.870 18.314 1.00 81.88 155 THR A CA 1
ATOM 1232 C C . THR A 1 155 ? -6.711 -7.944 17.230 1.00 81.88 155 THR A C 1
ATOM 1234 O O . THR A 1 155 ? -6.886 -9.122 17.536 1.00 81.88 155 THR A O 1
ATOM 1237 N N . SER A 1 156 ? -6.455 -7.571 15.971 1.00 76.94 156 SER A N 1
ATOM 1238 C CA . SER A 1 156 ? -6.405 -8.516 14.846 1.00 76.94 156 SER A CA 1
ATOM 1239 C C . SER A 1 156 ? -4.986 -8.937 14.458 1.00 76.94 156 SER A C 1
ATOM 1241 O O . SER A 1 156 ? -4.827 -9.928 13.739 1.00 76.94 156 SER A O 1
ATOM 1243 N N . THR A 1 157 ? -3.937 -8.240 14.910 1.00 69.94 157 THR A N 1
ATOM 1244 C CA . THR A 1 157 ? -2.559 -8.716 14.740 1.00 69.94 157 THR A CA 1
ATOM 1245 C C . THR A 1 157 ? -2.304 -9.886 15.671 1.00 69.94 157 THR A C 1
ATOM 1247 O O . THR A 1 157 ? -2.101 -9.714 16.870 1.00 69.94 157 THR A O 1
ATOM 1250 N N . ARG A 1 158 ? -2.280 -11.100 15.113 1.00 65.62 158 ARG A N 1
ATOM 1251 C CA . ARG A 1 158 ? -1.837 -12.268 15.873 1.00 65.62 158 ARG A CA 1
ATOM 1252 C C . ARG A 1 158 ? -0.325 -12.178 16.121 1.00 65.62 158 ARG A C 1
ATOM 1254 O O . ARG A 1 158 ? 0.414 -12.050 15.138 1.00 65.62 158 ARG A O 1
ATOM 1261 N N . PRO A 1 159 ? 0.145 -12.333 17.370 1.00 60.88 159 PRO A N 1
ATOM 1262 C CA . PRO A 1 159 ? 1.571 -12.313 17.703 1.00 60.88 159 PRO A CA 1
ATOM 1263 C C . PRO A 1 159 ? 2.409 -13.280 16.850 1.00 60.88 159 PRO A C 1
ATOM 1265 O O . PRO A 1 159 ? 3.499 -12.931 16.407 1.00 60.88 159 PRO A O 1
ATOM 1268 N N . ASP A 1 160 ? 1.857 -14.451 16.518 1.00 60.03 160 ASP A N 1
ATOM 1269 C CA . ASP A 1 160 ? 2.551 -15.484 15.733 1.00 60.03 160 ASP A CA 1
ATOM 1270 C C . ASP A 1 160 ? 2.854 -15.065 14.284 1.00 60.03 160 ASP A C 1
ATOM 1272 O O . ASP A 1 160 ? 3.768 -15.595 13.659 1.00 60.03 160 ASP A O 1
ATOM 1276 N N . ILE A 1 161 ? 2.080 -14.126 13.724 1.00 62.41 161 ILE A N 1
ATOM 1277 C CA . ILE A 1 161 ? 2.249 -13.653 12.339 1.00 62.41 161 ILE A CA 1
ATOM 1278 C C . ILE A 1 161 ? 3.240 -12.485 12.279 1.00 62.41 161 ILE A C 1
ATOM 1280 O O . ILE A 1 161 ? 3.902 -12.300 11.258 1.00 62.41 161 ILE A O 1
ATOM 1284 N N . TYR A 1 162 ? 3.397 -11.727 13.369 1.00 58.03 162 TYR A N 1
ATOM 1285 C CA . TYR A 1 162 ? 4.343 -10.611 13.432 1.00 58.03 162 TYR A CA 1
ATOM 1286 C C . TYR A 1 162 ? 5.773 -11.059 13.092 1.00 58.03 162 TYR A C 1
ATOM 1288 O O . TYR A 1 162 ? 6.449 -10.417 12.294 1.00 58.03 162 TYR A O 1
ATOM 1296 N N . PHE A 1 163 ? 6.192 -12.228 13.589 1.00 61.06 163 PHE A N 1
ATOM 1297 C CA . PHE A 1 163 ? 7.508 -12.806 13.289 1.00 61.06 163 PHE A CA 1
ATOM 1298 C C . PHE A 1 163 ? 7.721 -13.172 11.814 1.00 61.06 163 PHE A C 1
ATOM 1300 O O . PHE A 1 163 ? 8.862 -13.234 11.363 1.00 61.06 163 PHE A O 1
ATOM 1307 N N . ILE A 1 164 ? 6.647 -13.407 11.059 1.00 62.81 164 ILE A N 1
ATOM 1308 C CA . ILE A 1 164 ? 6.716 -13.724 9.627 1.00 62.81 164 ILE A CA 1
ATOM 1309 C C . ILE A 1 164 ? 6.815 -12.437 8.795 1.00 62.81 164 ILE A C 1
ATOM 1311 O O . ILE A 1 164 ? 7.430 -12.439 7.736 1.00 62.81 164 ILE A O 1
ATOM 1315 N N . LEU A 1 165 ? 6.231 -11.334 9.274 1.00 56.78 165 LEU A N 1
ATOM 1316 C CA . LEU A 1 165 ? 6.141 -10.066 8.540 1.00 56.78 165 LEU A CA 1
ATOM 1317 C C . LEU A 1 165 ? 7.395 -9.181 8.642 1.00 56.78 165 LEU A C 1
ATOM 1319 O O . LEU A 1 165 ? 7.520 -8.247 7.859 1.00 56.78 165 LEU A O 1
ATOM 1323 N N . VAL A 1 166 ? 8.299 -9.442 9.590 1.00 54.66 166 VAL A N 1
ATOM 1324 C CA . VAL A 1 166 ? 9.503 -8.619 9.856 1.00 54.66 166 VAL A CA 1
ATOM 1325 C C . VAL A 1 166 ? 10.770 -9.196 9.190 1.00 54.66 166 VAL A C 1
ATOM 1327 O O . VAL A 1 166 ? 11.874 -8.727 9.453 1.00 54.66 166 VAL A O 1
ATOM 1330 N N . ARG A 1 167 ? 10.641 -10.218 8.335 1.00 43.34 167 ARG A N 1
ATOM 1331 C CA . ARG A 1 167 ? 11.784 -10.912 7.727 1.00 43.34 167 ARG A CA 1
ATOM 1332 C C . ARG A 1 167 ? 11.994 -10.572 6.259 1.00 43.34 167 ARG A C 1
ATOM 1334 O O . ARG A 1 167 ? 10.984 -10.470 5.532 1.00 43.34 167 ARG A O 1
#

InterPro domains:
  IPR001192 Phosphoinositide phospholipase C family [PTHR10336] (4-165)
  IPR001849 Pleckstrin homology domain [PF16457] (4-69)
  IPR001849 Pleckstrin homology domain [PS50003] (1-69)
  IPR002048 EF-hand domain [PS50222] (83-118)
  IPR011992 EF-hand domain pair [SSF47473] (82-165)
  IPR011993 PH-like domain superfamily [G3DSA:2.30.29.30] (3-73)

pLDDT: mean 80.25, std 12.86, range [43.34, 94.31]

Organism: NCBI:txid299467

Radius of gyration: 26.63 Å; chains: 1; bounding box: 48×30×74 Å

Sequence (167 aa):
MLLVNIRSVREVRTGKNTEVLKMKEICGAYAENCAFSIIYGDEFESLDLIASTPEEANAWVTGINYLIGASKTTDTLESRQTMREKWLQEVFDEADADCKGLLDECEAIALMKKLNNQLCIQQLKQKIMEFDHGKDEEERGKINKKLFVSLFKETSTRPDIYFILVR

Foldseek 3Di:
DDDADLQFWDAKAAFQPDPVSVPPVNPPPDDRLQKMWTFGHPVRDIDIDGHPDSVVSVVVRVVSVVSNVVVVVCVDPVVVLVVVLVVLLVLVVVLPVVPPQWDFQVSLLVSLCVVPVPFDNVVLVVVLVVVCVPPDPVCRRIAGSVNSSVSSCVRVDDPVCVVVNVD

Secondary structure (DSSP, 8-state):
-----GGGEEEEEESS-STTTT-TTTTTSS-GGGEEEEEETTTTEEEEEE-SSHHHHHHHHHHHHHHHHHHHHTTSHHHHHHHHHHHHHHHHHHH-TT--SEEEHHHHHHHHHHH-TTS-HHHHHHHHHHHHTT--GGGTTEEEHHHHHHHHHHHH--HHHHHHHT-